Protein AF-A0A1Y5IG75-F1 (afdb_monomer_lite)

Radius of gyration: 12.78 Å; chains: 1; bounding box: 29×19×35 Å

Foldseek 3Di:
DPDPDQPALVSQLVVLVVPVPHPSVVSSVVVCVCLPLVNCCVPCVVVDDPVCSVVVSVVSNVRSVRD

pLDDT: mean 73.01, std 10.94, range [43.28, 86.62]

Structure (mmCIF, N/CA/C/O backbone):
data_AF-A0A1Y5IG75-F1
#
_entry.id   AF-A0A1Y5IG75-F1
#
loop_
_atom_site.group_PDB
_atom_site.id
_atom_site.type_symbol
_atom_site.label_atom_id
_atom_site.label_alt_id
_atom_site.label_comp_id
_atom_site.label_asym_id
_atom_site.label_entity_id
_atom_site.label_seq_id
_atom_site.pdbx_PDB_ins_code
_atom_site.Cartn_x
_atom_site.Cartn_y
_atom_site.Cartn_z
_atom_site.occupancy
_atom_site.B_iso_or_equiv
_atom_site.auth_seq_id
_atom_site.auth_comp_id
_atom_site.auth_asym_id
_atom_site.auth_atom_id
_atom_site.pdbx_PDB_model_num
ATOM 1 N N . ASP A 1 1 ? -3.338 -11.165 8.945 1.00 43.28 1 ASP A N 1
ATOM 2 C CA . ASP A 1 1 ? -1.966 -10.767 8.559 1.00 43.28 1 ASP A CA 1
ATOM 3 C C . ASP A 1 1 ? -1.551 -11.093 7.112 1.00 43.28 1 ASP A C 1
ATOM 5 O O . ASP A 1 1 ? -0.411 -10.822 6.761 1.00 43.28 1 ASP A O 1
ATOM 9 N N . ASP A 1 2 ? -2.435 -11.566 6.219 1.00 46.47 2 ASP A N 1
ATOM 10 C CA . ASP A 1 2 ? -2.055 -12.001 4.852 1.00 46.47 2 ASP A CA 1
ATOM 11 C C . ASP A 1 2 ? -2.120 -10.911 3.773 1.00 46.47 2 ASP A C 1
ATOM 13 O O . ASP A 1 2 ? -2.579 -11.138 2.652 1.00 46.47 2 ASP A O 1
ATOM 17 N N . VAL A 1 3 ? -1.671 -9.697 4.087 1.00 47.91 3 VAL A N 1
ATOM 18 C CA . VAL A 1 3 ? -1.526 -8.679 3.043 1.00 47.91 3 VAL A CA 1
ATOM 19 C C . VAL A 1 3 ? -0.084 -8.729 2.538 1.00 47.91 3 VAL A C 1
ATOM 21 O O . VAL A 1 3 ? 0.822 -8.519 3.344 1.00 47.91 3 VAL A O 1
ATOM 24 N N . PRO A 1 4 ? 0.170 -9.011 1.242 1.00 56.19 4 PRO A N 1
ATOM 25 C CA . PRO A 1 4 ? 1.513 -9.197 0.680 1.00 56.19 4 PRO A CA 1
ATOM 26 C C . PRO A 1 4 ? 2.237 -7.852 0.509 1.00 56.19 4 PRO A C 1
ATOM 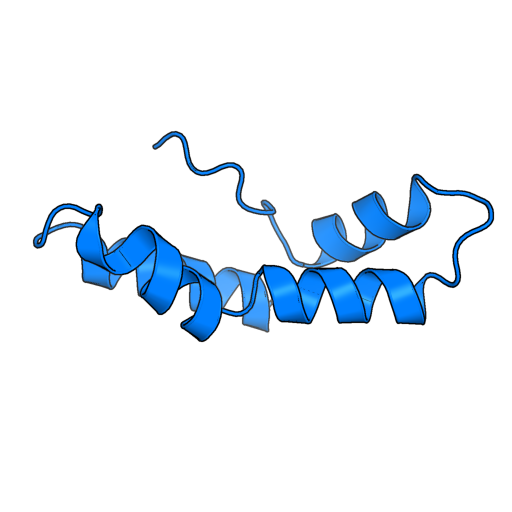28 O O . PRO A 1 4 ? 2.637 -7.464 -0.588 1.00 56.19 4 PRO A O 1
ATOM 31 N N . TRP A 1 5 ? 2.338 -7.096 1.599 1.00 60.38 5 TRP A N 1
ATOM 32 C CA . TRP A 1 5 ? 2.911 -5.766 1.624 1.00 60.38 5 TRP A CA 1
ATOM 33 C C . TRP A 1 5 ? 4.443 -5.838 1.517 1.00 60.38 5 TRP A C 1
ATOM 35 O O . TRP A 1 5 ? 5.063 -6.733 2.107 1.00 60.38 5 TRP A O 1
ATOM 45 N N . PRO A 1 6 ? 5.081 -4.898 0.797 1.00 61.50 6 PRO A N 1
ATOM 46 C CA . PRO A 1 6 ? 6.527 -4.724 0.832 1.00 61.50 6 PRO A CA 1
ATOM 47 C C . PRO A 1 6 ? 7.023 -4.608 2.275 1.00 61.50 6 PRO A C 1
ATOM 49 O O . PRO A 1 6 ? 6.522 -3.792 3.037 1.00 61.50 6 PRO A O 1
ATOM 52 N N . ARG A 1 7 ? 8.043 -5.375 2.671 1.00 59.34 7 ARG A N 1
ATOM 5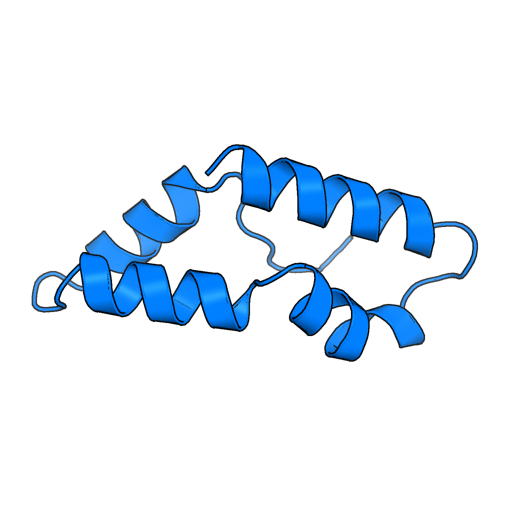3 C CA . ARG A 1 7 ? 8.623 -5.240 4.025 1.00 59.34 7 ARG A CA 1
ATOM 54 C C . ARG A 1 7 ? 9.391 -3.922 4.228 1.00 59.34 7 ARG A C 1
ATOM 56 O O . ARG A 1 7 ? 9.723 -3.592 5.359 1.00 59.34 7 ARG A O 1
ATOM 63 N N . SER A 1 8 ? 9.694 -3.210 3.141 1.00 61.31 8 SER A N 1
ATOM 64 C CA . SER A 1 8 ? 10.339 -1.892 3.102 1.00 61.31 8 SER A CA 1
ATOM 65 C C . SER A 1 8 ? 10.233 -1.295 1.694 1.00 61.31 8 SER A C 1
ATOM 67 O O . SER A 1 8 ? 9.988 -2.024 0.730 1.00 61.31 8 SER A O 1
ATOM 69 N N . GLY A 1 9 ? 10.485 0.002 1.523 1.00 60.94 9 GLY A N 1
ATOM 70 C CA . GLY A 1 9 ? 10.558 0.596 0.183 1.00 60.94 9 GLY A CA 1
ATOM 71 C C . GLY A 1 9 ? 11.709 0.093 -0.687 1.00 60.94 9 GLY A C 1
ATOM 72 O O . GLY A 1 9 ? 11.554 -0.055 -1.899 1.00 60.94 9 GLY A O 1
ATOM 73 N N . ALA A 1 10 ? 12.812 -0.351 -0.077 1.00 64.19 10 ALA A N 1
ATOM 74 C CA . ALA A 1 10 ? 13.875 -1.071 -0.781 1.00 64.19 10 ALA A CA 1
ATOM 75 C C . ALA A 1 10 ? 13.380 -2.381 -1.434 1.00 64.19 10 ALA A C 1
ATOM 77 O O . ALA A 1 10 ? 13.970 -2.856 -2.407 1.00 64.19 10 ALA A O 1
ATOM 78 N N . TRP A 1 11 ? 12.279 -2.969 -0.943 1.00 67.69 11 TRP A N 1
ATOM 79 C CA . TRP A 1 11 ? 11.629 -4.104 -1.600 1.00 67.69 11 TRP A CA 1
ATOM 80 C C . TRP A 1 11 ? 10.946 -3.698 -2.910 1.00 67.69 11 TRP A C 1
ATOM 82 O O . TRP A 1 11 ? 11.001 -4.472 -3.858 1.00 67.69 11 TRP A O 1
ATOM 92 N N . ILE A 1 12 ? 10.370 -2.491 -3.012 1.00 65.69 12 ILE A N 1
ATOM 93 C CA . ILE A 1 12 ? 9.782 -1.979 -4.266 1.00 65.69 12 ILE A CA 1
ATOM 94 C C . ILE A 1 12 ? 10.862 -1.881 -5.345 1.00 65.69 12 ILE A C 1
ATOM 96 O O . ILE A 1 12 ? 10.658 -2.340 -6.468 1.00 65.69 12 ILE A O 1
ATOM 100 N N . VAL A 1 13 ? 12.035 -1.356 -4.982 1.00 64.44 13 VAL A N 1
ATOM 101 C CA . VAL A 1 13 ? 13.188 -1.267 -5.886 1.00 64.44 13 VAL A CA 1
ATOM 102 C C . VAL A 1 13 ? 13.715 -2.660 -6.244 1.00 64.44 13 VAL A C 1
ATOM 104 O O . VAL A 1 13 ? 13.924 -2.945 -7.417 1.00 64.44 13 VAL A O 1
ATOM 107 N N . ARG A 1 14 ? 13.856 -3.582 -5.282 1.00 65.06 14 ARG A N 1
ATOM 108 C CA . ARG A 1 14 ? 14.269 -4.974 -5.567 1.00 65.06 14 ARG A CA 1
ATOM 109 C C . ARG A 1 14 ? 13.269 -5.748 -6.426 1.00 65.06 14 ARG A C 1
ATOM 111 O O . ARG A 1 14 ? 13.684 -6.585 -7.219 1.00 65.06 14 ARG A O 1
ATOM 118 N N . P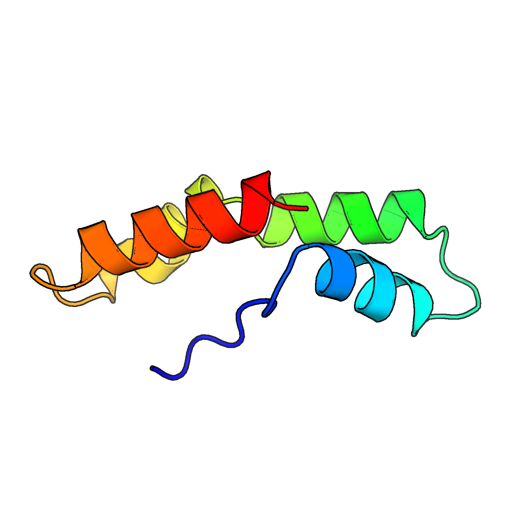HE A 1 15 ? 11.971 -5.497 -6.269 1.00 66.06 15 PHE A N 1
ATOM 119 C CA . PHE A 1 15 ? 10.938 -6.104 -7.105 1.00 66.06 15 PHE A CA 1
ATOM 120 C C . PHE A 1 15 ? 10.975 -5.527 -8.523 1.00 66.06 15 PHE A C 1
ATOM 122 O O . PHE A 1 15 ? 10.807 -6.272 -9.480 1.00 66.06 15 PHE A O 1
ATOM 129 N N . ALA A 1 16 ? 11.260 -4.228 -8.664 1.00 63.41 16 ALA A N 1
ATOM 130 C CA . ALA A 1 16 ? 11.496 -3.594 -9.958 1.00 63.41 16 ALA A CA 1
ATOM 131 C C . ALA A 1 16 ? 12.746 -4.147 -10.661 1.00 63.41 16 ALA A C 1
ATOM 133 O O . ALA A 1 16 ? 12.694 -4.446 -11.845 1.00 63.41 16 ALA A O 1
ATOM 134 N N . LEU A 1 17 ? 13.836 -4.349 -9.916 1.00 62.72 17 LEU A N 1
ATOM 135 C CA . LEU A 1 17 ? 15.102 -4.906 -10.412 1.00 62.72 17 LEU A CA 1
ATOM 136 C C . LEU A 1 17 ? 15.037 -6.401 -10.758 1.00 62.72 17 LEU A C 1
ATOM 138 O O . LEU A 1 17 ? 15.965 -6.926 -11.365 1.00 62.72 17 LEU A O 1
ATOM 142 N N . ARG A 1 18 ? 13.972 -7.107 -10.354 1.00 65.44 18 ARG A N 1
ATOM 143 C CA . ARG A 1 18 ? 13.749 -8.510 -10.734 1.00 65.44 18 ARG A CA 1
ATOM 144 C C . ARG A 1 18 ? 13.437 -8.672 -12.220 1.00 65.44 18 ARG A C 1
ATOM 146 O O . ARG A 1 18 ? 13.573 -9.776 -12.736 1.00 65.44 18 ARG A O 1
ATOM 153 N N . ASP A 1 19 ? 13.013 -7.595 -12.868 1.00 61.31 19 ASP A N 1
ATOM 154 C CA . ASP A 1 19 ? 12.751 -7.534 -14.295 1.00 61.31 19 ASP A CA 1
ATOM 155 C C . ASP A 1 19 ? 13.943 -6.820 -14.952 1.00 61.31 19 ASP A C 1
ATOM 157 O O . ASP A 1 19 ? 14.044 -5.594 -14.928 1.00 61.31 19 ASP A O 1
ATOM 161 N N . ALA A 1 20 ? 14.920 -7.603 -15.424 1.00 57.81 20 ALA A N 1
ATOM 162 C CA . ALA A 1 20 ? 16.245 -7.114 -15.825 1.00 57.81 20 ALA A CA 1
ATOM 163 C C . ALA A 1 20 ? 16.217 -6.134 -17.018 1.00 57.81 20 ALA A C 1
ATOM 165 O O . ALA A 1 20 ? 17.156 -5.360 -17.188 1.00 57.81 20 ALA A O 1
ATOM 166 N N . ASP A 1 21 ? 15.129 -6.139 -17.796 1.00 61.78 21 ASP A N 1
ATOM 167 C CA . ASP A 1 21 ? 14.895 -5.264 -18.953 1.00 61.78 21 ASP A CA 1
ATOM 168 C C . ASP A 1 21 ? 13.976 -4.069 -18.646 1.00 61.78 21 ASP A C 1
ATOM 170 O O . ASP A 1 21 ? 13.698 -3.231 -19.512 1.00 61.78 21 ASP A O 1
ATOM 174 N N . ALA A 1 22 ? 13.459 -3.961 -17.421 1.00 62.81 22 ALA A N 1
ATOM 175 C CA . ALA A 1 22 ? 12.511 -2.915 -17.091 1.00 62.81 22 ALA A CA 1
ATOM 176 C C . ALA A 1 22 ? 13.214 -1.643 -16.601 1.00 62.81 22 ALA A C 1
ATOM 178 O O . ALA A 1 22 ? 14.064 -1.676 -15.715 1.00 62.81 22 ALA A O 1
ATOM 179 N N . ASP A 1 23 ? 12.790 -0.488 -17.127 1.00 76.38 23 ASP A N 1
ATOM 180 C CA . ASP A 1 23 ? 13.138 0.822 -16.567 1.00 76.38 23 ASP A CA 1
A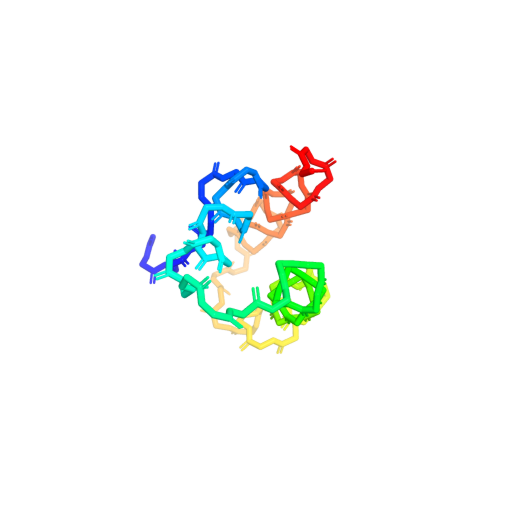TOM 181 C C . ASP A 1 23 ? 12.752 0.849 -15.077 1.00 76.38 23 ASP A C 1
ATOM 183 O O . ASP A 1 23 ? 11.577 0.973 -14.709 1.00 76.38 23 ASP A O 1
ATOM 187 N N . VAL A 1 24 ? 13.767 0.699 -14.224 1.00 70.81 24 VAL A N 1
ATOM 188 C CA . VAL A 1 24 ? 13.646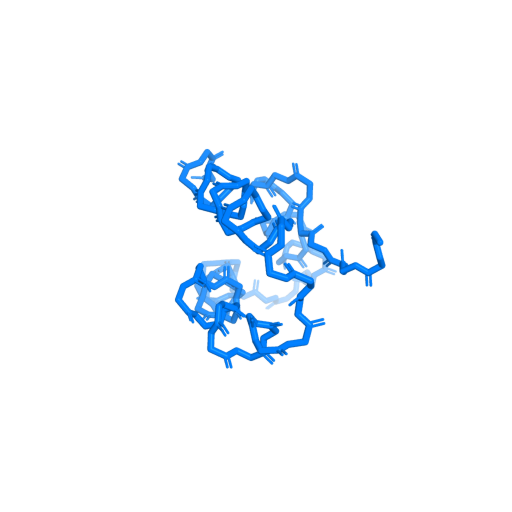 0.567 -12.769 1.00 70.81 24 VAL A CA 1
ATOM 189 C C . VAL A 1 24 ? 12.879 1.748 -12.187 1.00 70.81 24 VAL A C 1
ATOM 191 O O . VAL A 1 24 ? 12.047 1.560 -11.299 1.00 70.81 24 VAL A O 1
ATOM 194 N N . ALA A 1 25 ? 13.075 2.957 -12.723 1.00 71.25 25 ALA A N 1
ATOM 195 C CA . ALA A 1 25 ? 12.364 4.145 -12.271 1.00 71.25 25 ALA A CA 1
ATOM 196 C C . ALA A 1 25 ? 10.882 4.096 -12.671 1.00 71.25 25 ALA A C 1
ATOM 198 O O . ALA A 1 25 ? 10.008 4.489 -11.893 1.00 71.25 25 ALA A O 1
ATOM 199 N N . ARG A 1 26 ? 10.562 3.589 -13.866 1.00 77.25 26 ARG A N 1
ATOM 200 C CA . ARG A 1 26 ? 9.174 3.384 -14.308 1.00 77.25 26 ARG A CA 1
ATOM 201 C C . ARG A 1 26 ? 8.462 2.318 -13.474 1.00 77.25 26 ARG A C 1
ATOM 203 O O . ARG A 1 26 ? 7.325 2.555 -13.056 1.00 77.25 26 ARG A O 1
ATOM 210 N N . VAL A 1 27 ? 9.109 1.184 -13.204 1.00 74.44 27 VAL A N 1
ATOM 211 C CA . VAL A 1 27 ? 8.520 0.091 -12.411 1.00 74.44 27 VAL A CA 1
ATOM 212 C C . VAL A 1 27 ? 8.389 0.481 -10.943 1.00 74.44 27 VAL A C 1
ATOM 214 O O . VAL A 1 27 ? 7.317 0.292 -10.369 1.00 74.44 27 VAL A O 1
ATOM 217 N N . ALA A 1 28 ? 9.401 1.126 -10.356 1.00 72.62 28 ALA A N 1
ATOM 218 C CA . ALA A 1 28 ? 9.319 1.661 -8.999 1.00 72.62 28 ALA A CA 1
ATOM 219 C C . ALA A 1 28 ? 8.166 2.667 -8.863 1.00 72.62 28 ALA A C 1
ATOM 221 O O . ALA A 1 28 ? 7.364 2.553 -7.941 1.00 72.62 28 ALA A O 1
ATOM 222 N N . ARG A 1 29 ? 7.989 3.588 -9.826 1.00 76.06 29 ARG A N 1
ATOM 223 C CA . ARG A 1 29 ? 6.839 4.514 -9.845 1.00 76.06 29 ARG A CA 1
ATOM 224 C C . ARG A 1 29 ? 5.497 3.794 -9.986 1.00 76.06 29 ARG A C 1
ATOM 226 O O . ARG A 1 29 ? 4.519 4.198 -9.361 1.00 76.06 29 ARG A O 1
ATOM 233 N N . ALA A 1 30 ? 5.413 2.754 -10.814 1.00 76.06 30 ALA A N 1
ATOM 234 C CA . ALA A 1 30 ? 4.185 1.977 -10.979 1.00 76.06 30 ALA A CA 1
ATOM 235 C C . ALA A 1 30 ? 3.817 1.214 -9.697 1.00 76.06 30 ALA A C 1
ATOM 237 O O . ALA A 1 30 ? 2.655 1.224 -9.288 1.00 76.06 30 ALA A O 1
ATOM 238 N N . LEU A 1 31 ? 4.808 0.617 -9.035 1.00 73.88 31 LEU A N 1
ATOM 239 C CA . LEU A 1 31 ? 4.646 -0.062 -7.754 1.00 73.88 31 LEU A CA 1
ATOM 240 C C . LEU A 1 31 ? 4.304 0.926 -6.634 1.00 73.88 31 LEU A C 1
ATOM 242 O O . LEU A 1 31 ? 3.365 0.664 -5.893 1.00 73.88 31 LEU A O 1
ATOM 246 N N . ALA A 1 32 ? 4.963 2.084 -6.560 1.00 75.75 32 ALA A N 1
ATOM 247 C CA . ALA A 1 32 ? 4.650 3.132 -5.589 1.00 75.75 32 ALA A CA 1
ATOM 248 C C . ALA A 1 32 ? 3.205 3.637 -5.735 1.00 75.75 32 ALA A C 1
ATOM 250 O O . ALA A 1 32 ? 2.496 3.772 -4.745 1.00 75.75 32 ALA A O 1
ATOM 251 N N . ARG A 1 33 ? 2.712 3.826 -6.968 1.00 76.75 33 ARG A N 1
ATOM 252 C CA . ARG A 1 33 ? 1.298 4.171 -7.212 1.00 76.75 33 ARG A CA 1
ATOM 253 C C . ARG A 1 33 ? 0.340 3.049 -6.813 1.00 76.75 33 ARG A C 1
ATOM 255 O O . ARG A 1 33 ? -0.732 3.322 -6.278 1.00 76.75 33 ARG A O 1
ATOM 262 N N . ARG A 1 34 ? 0.700 1.794 -7.099 1.00 71.88 34 ARG A N 1
ATOM 263 C CA . ARG A 1 34 ? -0.119 0.611 -6.785 1.00 71.88 34 ARG A CA 1
ATOM 264 C C . ARG A 1 34 ? -0.216 0.364 -5.279 1.00 71.88 34 ARG A C 1
ATOM 266 O O . ARG A 1 34 ? -1.282 -0.009 -4.799 1.00 71.88 34 ARG A O 1
ATOM 273 N N . TRP A 1 35 ? 0.881 0.588 -4.569 1.00 74.75 35 TRP A N 1
ATOM 274 C CA . TRP A 1 35 ? 1.031 0.396 -3.130 1.00 74.75 35 TRP A CA 1
ATOM 275 C C . TRP A 1 35 ? 1.056 1.735 -2.379 1.00 74.75 35 TRP A C 1
ATOM 277 O O . TRP A 1 35 ? 1.656 1.837 -1.319 1.00 74.75 35 TRP A O 1
ATOM 287 N N . HIS A 1 36 ? 0.420 2.781 -2.909 1.00 81.62 36 HIS A N 1
ATOM 288 C CA . HIS A 1 36 ? 0.281 4.039 -2.178 1.00 81.62 36 HIS A CA 1
ATOM 289 C C . HIS A 1 36 ? -0.661 3.830 -0.976 1.00 81.62 36 HIS A C 1
ATOM 291 O O . HIS A 1 36 ? -1.693 3.169 -1.155 1.00 81.62 36 HIS A O 1
ATOM 297 N N . PRO A 1 37 ? -0.388 4.414 0.208 1.00 81.00 37 PRO A N 1
ATOM 298 C CA . PRO A 1 37 ? -1.231 4.266 1.398 1.00 81.00 37 PRO A CA 1
ATOM 299 C C . PRO A 1 37 ? -2.714 4.554 1.140 1.00 81.00 37 PRO A C 1
ATOM 301 O O . PRO A 1 37 ? -3.570 3.754 1.509 1.00 81.00 37 PRO A O 1
ATOM 304 N N . ASP A 1 38 ? -3.030 5.616 0.394 1.00 83.00 38 ASP A N 1
ATOM 305 C CA . ASP A 1 38 ? -4.422 5.922 0.031 1.00 83.00 38 ASP A CA 1
ATOM 306 C C . ASP A 1 38 ? -5.067 4.842 -0.838 1.00 83.00 38 ASP A C 1
ATOM 308 O O . ASP A 1 38 ? -6.229 4.490 -0.640 1.00 83.00 38 ASP A O 1
ATOM 312 N N . LYS A 1 39 ? -4.331 4.291 -1.812 1.00 82.25 39 LYS A N 1
ATOM 313 C CA . LYS A 1 39 ? -4.852 3.224 -2.680 1.00 82.25 39 LYS A CA 1
ATOM 314 C C . LYS A 1 39 ? -5.054 1.936 -1.898 1.00 82.25 39 LYS A C 1
ATOM 316 O O . LYS A 1 39 ? -6.025 1.220 -2.138 1.00 82.25 39 LYS A O 1
ATOM 321 N N . PHE A 1 40 ? -4.178 1.674 -0.936 1.00 81.94 40 PHE A N 1
ATOM 322 C CA . PHE A 1 40 ? -4.326 0.576 -0.002 1.00 81.94 40 PHE A CA 1
ATOM 323 C C . PHE A 1 40 ? -5.567 0.744 0.878 1.00 81.94 40 PHE A C 1
ATOM 325 O O . PHE A 1 40 ? -6.402 -0.156 0.935 1.00 81.94 40 PHE A O 1
ATOM 332 N N . ALA A 1 41 ? -5.732 1.908 1.509 1.00 83.50 41 ALA A N 1
ATOM 333 C CA . ALA A 1 41 ? -6.875 2.205 2.362 1.00 83.50 41 ALA A CA 1
ATOM 334 C C . ALA A 1 41 ? -8.201 2.159 1.583 1.00 83.50 41 ALA A C 1
ATOM 336 O O . ALA A 1 41 ? -9.183 1.624 2.090 1.00 83.50 41 ALA A O 1
ATOM 337 N N . GLN A 1 42 ? -8.222 2.634 0.333 1.00 84.44 42 GLN A N 1
ATOM 338 C CA . GLN A 1 42 ? -9.390 2.529 -0.550 1.00 84.44 42 GLN A CA 1
ATOM 339 C C . GLN A 1 42 ? -9.745 1.074 -0.885 1.00 84.44 42 GLN A C 1
ATOM 341 O O . GLN A 1 42 ? -10.922 0.730 -0.931 1.00 84.44 42 GLN A O 1
ATOM 346 N N . ARG A 1 43 ? -8.746 0.218 -1.138 1.00 83.31 43 ARG A N 1
ATOM 347 C CA . ARG A 1 43 ? -8.973 -1.155 -1.617 1.00 83.31 43 ARG A CA 1
ATOM 348 C C . ARG A 1 43 ? -9.205 -2.164 -0.497 1.00 83.31 43 ARG A C 1
ATOM 350 O O . ARG A 1 43 ? -10.019 -3.064 -0.660 1.00 83.31 43 ARG A O 1
ATOM 357 N N . PHE A 1 44 ? -8.472 -2.035 0.603 1.00 81.62 44 PHE A N 1
ATOM 358 C CA . PHE A 1 44 ? -8.463 -3.005 1.697 1.00 81.62 44 PHE A CA 1
ATOM 359 C C . PHE A 1 44 ? -9.036 -2.436 2.988 1.00 81.62 44 PHE A C 1
ATOM 361 O O . PHE A 1 44 ? -9.467 -3.203 3.837 1.00 81.62 44 PHE A O 1
ATOM 368 N N . GLY A 1 45 ? -9.102 -1.110 3.141 1.00 82.06 45 GLY A N 1
ATOM 369 C CA . GLY A 1 45 ? -9.505 -0.482 4.398 1.00 82.06 45 GLY A CA 1
ATOM 370 C C . GLY A 1 45 ? -10.934 -0.790 4.843 1.00 82.06 45 GLY A C 1
ATOM 371 O O . GLY A 1 45 ? -11.202 -0.648 6.028 1.00 82.06 45 GLY A O 1
ATOM 372 N N . GLY A 1 46 ? -11.827 -1.211 3.939 1.00 82.88 46 GLY A N 1
ATOM 373 C CA . GLY A 1 46 ? -13.169 -1.705 4.286 1.00 82.88 46 GLY A CA 1
ATOM 374 C C . GLY A 1 46 ? -13.215 -3.186 4.687 1.00 82.88 46 GLY A C 1
ATOM 375 O O . GLY A 1 46 ? -14.175 -3.612 5.316 1.00 82.88 46 GLY A O 1
ATOM 376 N N . SER A 1 47 ? -12.185 -3.964 4.344 1.00 83.81 47 SER A N 1
ATOM 377 C CA . SER A 1 47 ? -12.030 -5.377 4.724 1.00 83.81 47 SER A CA 1
ATOM 378 C C . SER A 1 47 ? -11.204 -5.570 5.998 1.00 83.81 47 SER A C 1
ATOM 380 O O . SER A 1 47 ? -11.062 -6.696 6.465 1.00 83.81 47 SER A O 1
ATOM 382 N N . LEU A 1 48 ? -10.617 -4.496 6.533 1.00 84.31 48 LEU A N 1
ATOM 383 C CA . LEU A 1 48 ? -9.868 -4.529 7.785 1.00 84.31 48 LEU A CA 1
ATOM 384 C C . LEU A 1 48 ? -10.818 -4.432 8.979 1.00 84.31 48 LEU A C 1
ATOM 386 O O . LEU A 1 48 ? -11.776 -3.659 8.950 1.00 84.31 48 LEU A O 1
ATOM 390 N N . ASP A 1 49 ? -10.501 -5.161 10.048 1.00 86.62 49 ASP A N 1
ATOM 391 C CA . ASP A 1 49 ? -11.178 -4.993 11.331 1.00 86.62 49 ASP A CA 1
ATOM 392 C C . ASP A 1 49 ? -11.032 -3.543 11.815 1.00 86.62 49 ASP A C 1
ATOM 394 O O . ASP A 1 49 ? -9.946 -2.962 11.741 1.00 86.62 49 ASP A O 1
ATOM 398 N N . ALA A 1 50 ? -12.118 -2.949 12.315 1.00 85.06 50 ALA A N 1
ATOM 399 C CA . ALA A 1 50 ? -12.138 -1.550 12.736 1.00 85.06 50 ALA A CA 1
ATOM 400 C C . ALA A 1 50 ? -11.090 -1.230 13.819 1.00 85.06 50 ALA A C 1
ATOM 402 O O . ALA A 1 50 ? -10.571 -0.115 13.838 1.00 85.06 50 ALA A O 1
ATOM 403 N N . ARG A 1 51 ? -10.746 -2.197 14.680 1.00 86.56 51 ARG A N 1
ATOM 404 C CA . ARG A 1 51 ? -9.741 -2.046 15.746 1.00 86.56 51 ARG A CA 1
ATOM 405 C C . ARG A 1 51 ? -8.315 -2.038 15.209 1.00 86.56 51 ARG A C 1
ATOM 407 O O . ARG A 1 51 ? -7.450 -1.373 15.769 1.00 86.56 51 ARG A O 1
ATOM 414 N N . ASP A 1 52 ? -8.073 -2.762 14.120 1.00 84.56 52 ASP A N 1
ATOM 415 C CA . ASP A 1 52 ? -6.742 -2.908 13.528 1.00 84.56 52 ASP A CA 1
ATOM 416 C C . ASP A 1 52 ? -6.512 -1.970 12.340 1.00 84.56 52 ASP A C 1
ATOM 418 O O . ASP A 1 52 ? -5.367 -1.725 11.956 1.00 84.56 52 ASP A O 1
ATOM 422 N N . ARG A 1 53 ? -7.5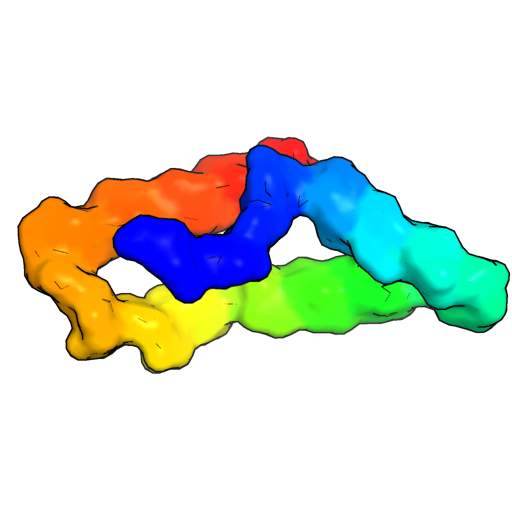85 -1.423 11.761 1.00 84.44 53 ARG A N 1
ATOM 423 C CA . ARG A 1 53 ? -7.564 -0.593 10.553 1.00 84.44 53 ARG A CA 1
ATOM 424 C C . ARG A 1 53 ? -6.594 0.575 10.663 1.00 84.44 53 ARG A C 1
ATOM 426 O O . ARG A 1 53 ? -5.764 0.760 9.778 1.00 84.44 53 ARG A O 1
ATOM 433 N N . GLU A 1 54 ? -6.684 1.342 11.741 1.00 85.44 54 GLU A N 1
ATOM 434 C CA . GLU A 1 54 ? -5.862 2.538 11.937 1.00 85.44 54 GLU A CA 1
ATOM 435 C C . GLU A 1 54 ? -4.379 2.174 12.108 1.00 85.44 54 GLU A C 1
ATOM 437 O O . GLU A 1 54 ? -3.517 2.744 11.440 1.00 85.44 54 GLU A O 1
ATOM 442 N N . ARG A 1 55 ? -4.088 1.119 12.882 1.00 86.38 55 ARG A N 1
ATOM 443 C CA . ARG A 1 55 ? -2.732 0.578 13.063 1.00 86.38 55 ARG A CA 1
ATOM 444 C C . ARG A 1 55 ? -2.127 0.073 11.752 1.00 86.38 55 ARG A C 1
ATOM 446 O O . ARG A 1 55 ? -0.955 0.319 11.472 1.00 86.38 55 ARG A O 1
ATOM 453 N N . ILE A 1 56 ? -2.905 -0.652 10.951 1.00 84.69 56 ILE A N 1
ATOM 454 C CA . ILE A 1 56 ? -2.451 -1.205 9.669 1.00 84.69 56 ILE A CA 1
ATOM 455 C C . ILE A 1 56 ? -2.193 -0.077 8.665 1.00 84.69 56 ILE A C 1
ATOM 457 O O . ILE A 1 56 ? -1.166 -0.099 7.989 1.00 84.69 56 ILE A O 1
ATOM 461 N N . ILE A 1 57 ? -3.077 0.925 8.592 1.00 84.19 57 ILE A N 1
ATOM 462 C CA . ILE A 1 57 ? -2.892 2.092 7.717 1.00 84.19 57 ILE A CA 1
ATOM 463 C C . ILE A 1 57 ? -1.657 2.901 8.134 1.00 84.19 57 ILE A C 1
ATOM 465 O O . ILE A 1 57 ? -0.859 3.259 7.268 1.00 84.19 57 ILE A O 1
ATOM 469 N N . ALA A 1 58 ? -1.454 3.136 9.434 1.00 84.94 58 ALA A N 1
ATOM 470 C CA . ALA A 1 58 ? -0.266 3.823 9.943 1.00 84.94 58 ALA A CA 1
ATOM 471 C C . ALA A 1 58 ? 1.024 3.084 9.549 1.00 84.94 58 ALA A C 1
ATOM 473 O O . ALA A 1 58 ? 1.933 3.677 8.972 1.00 84.94 58 ALA A O 1
ATOM 474 N N . ARG A 1 59 ? 1.062 1.759 9.733 1.00 83.81 59 ARG A N 1
ATOM 475 C CA . ARG A 1 59 ? 2.216 0.932 9.349 1.00 83.81 59 ARG A CA 1
ATOM 476 C C . ARG A 1 59 ? 2.487 0.944 7.843 1.00 83.81 59 ARG A C 1
ATOM 478 O O . ARG A 1 59 ? 3.640 0.949 7.411 1.00 83.81 59 ARG A O 1
ATOM 485 N N . VAL A 1 60 ? 1.430 0.946 7.035 1.00 80.25 60 VAL A N 1
ATOM 486 C CA . VAL A 1 60 ? 1.509 1.084 5.575 1.00 80.25 60 VAL A CA 1
ATOM 487 C C . VAL A 1 60 ? 2.112 2.435 5.183 1.00 80.25 60 VAL A C 1
ATOM 489 O O . VAL A 1 60 ? 2.972 2.485 4.303 1.00 80.25 60 VAL A O 1
ATOM 492 N N . MET A 1 61 ? 1.711 3.512 5.861 1.00 82.56 61 MET A N 1
ATOM 493 C CA . MET A 1 61 ? 2.238 4.857 5.638 1.00 82.56 61 MET A CA 1
ATOM 494 C C . MET A 1 61 ? 3.720 4.962 6.005 1.00 82.56 61 MET A C 1
ATOM 496 O O . MET A 1 61 ? 4.510 5.410 5.178 1.00 82.56 61 MET A O 1
ATOM 500 N N . GLU A 1 62 ? 4.112 4.478 7.185 1.00 80.06 62 GLU A N 1
ATOM 501 C CA . GLU A 1 62 ? 5.514 4.447 7.624 1.00 80.06 62 GLU A CA 1
ATOM 502 C C . GLU A 1 62 ? 6.398 3.677 6.639 1.00 80.06 62 GLU A C 1
ATOM 504 O O . GLU A 1 62 ? 7.441 4.168 6.216 1.00 80.06 62 GLU A O 1
ATOM 509 N N . THR A 1 63 ? 5.946 2.498 6.202 1.00 74.19 63 THR A N 1
ATOM 510 C CA . THR A 1 63 ? 6.701 1.653 5.263 1.00 74.19 63 THR A CA 1
ATOM 511 C C . THR A 1 63 ? 6.871 2.311 3.890 1.00 74.19 63 THR A C 1
ATOM 513 O O . THR A 1 63 ? 7.873 2.081 3.210 1.00 74.19 63 THR A O 1
ATOM 516 N N . TYR A 1 64 ? 5.884 3.106 3.464 1.00 74.31 64 TYR A N 1
ATOM 517 C CA . TYR A 1 64 ? 5.938 3.861 2.213 1.00 74.31 64 TYR A CA 1
ATOM 518 C C . TYR A 1 64 ? 6.839 5.099 2.317 1.00 74.31 64 TYR A C 1
ATOM 520 O O . TYR A 1 64 ? 7.487 5.455 1.343 1.00 74.31 64 TYR A O 1
ATOM 528 N N . GLN A 1 65 ? 6.887 5.761 3.475 1.00 73.62 65 GLN A N 1
ATOM 529 C CA . GLN A 1 65 ? 7.741 6.934 3.695 1.00 73.62 65 GLN A CA 1
ATOM 530 C C . GLN A 1 65 ? 9.204 6.562 3.954 1.00 73.62 65 GLN A C 1
ATOM 532 O O . GLN A 1 65 ? 10.097 7.330 3.614 1.00 73.62 65 GLN A O 1
ATOM 537 N N . SER A 1 66 ? 9.468 5.377 4.511 1.00 65.81 66 SER A N 1
ATOM 538 C CA . SER A 1 66 ? 10.820 4.837 4.696 1.00 65.81 66 SER A CA 1
ATOM 539 C C . SER A 1 66 ? 11.432 4.265 3.400 1.00 65.81 66 SER A C 1
ATOM 541 O O . SER A 1 66 ? 12.289 3.380 3.473 1.00 65.81 66 SER A O 1
ATOM 543 N N . ALA A 1 67 ? 10.908 4.652 2.234 1.00 54.56 67 ALA A N 1
ATOM 544 C CA . ALA A 1 67 ? 11.192 4.069 0.926 1.00 54.56 67 ALA A CA 1
ATOM 545 C C . ALA A 1 67 ? 12.172 4.874 0.083 1.00 54.56 67 ALA A C 1
ATOM 547 O O . ALA A 1 67 ? 12.059 6.117 0.074 1.00 54.56 67 ALA A O 1
#

Organism: Ostreococcus tauri (NCBI:txid70448)

InterPro domains:
  IPR038753 NF-kappa-B inhibitor-like protein 1 [PTHR15263] (1-62)

Secondary structure (DSSP, 8-state):
------SSHHHHHHHHTTSTTS-HHHHHHHHHHHT-HHHHHHHHTTTS-HHHHHHHHHHHHHHHHT-

Sequence (67 aa):
DDVPWPRSGAWIVRFALRDADADVARVARALARRWHPDKFAQRFGGSLDARDRERIIARVMETYQSA